Protein AF-A0AAU2LFL5-F1 (afdb_monomer_lite)

pLDDT: mean 82.45, std 13.32, range [39.19, 94.75]

Secondary structure (DSSP, 8-state):
--HHHHHHHTT--GGGSPBPPSS---HHHHHHHHHTTPBPTTT-SBPSEEEEEEETTTEEEEEEE-HHHHHHHS-----SS-THHHHHHHHHHHHHTT--PPPS---

Foldseek 3Di:
DAQVVLCVLLVHDQVPFDADDLDDDDDVSFVVVLVVQAAQRRPRHGFPGWDWGQDPPNGIGIHGHHPVVCVVRPPPDDPPDDCVVVVVVVVVVCVVVVHDDDDPPDD

Structure (mmCIF, N/CA/C/O backbone):
data_AF-A0AAU2LFL5-F1
#
_entry.id   AF-A0AAU2LFL5-F1
#
loop_
_atom_site.group_PDB
_atom_site.id
_atom_site.type_symbol
_atom_site.label_atom_id
_atom_site.label_alt_id
_atom_site.label_comp_id
_atom_site.label_asym_id
_atom_site.label_entity_id
_atom_site.label_seq_id
_atom_site.pdbx_PDB_ins_code
_atom_site.Cartn_x
_atom_site.Cartn_y
_atom_site.Cartn_z
_atom_site.occupancy
_atom_site.B_iso_or_equiv
_atom_site.auth_seq_id
_atom_site.auth_comp_id
_atom_site.auth_asym_id
_atom_site.auth_atom_id
_atom_site.pdbx_PDB_model_num
ATOM 1 N N . MET A 1 1 ? 9.094 7.348 5.879 1.00 39.19 1 MET A N 1
ATOM 2 C CA . MET A 1 1 ? 8.880 6.428 7.020 1.00 39.19 1 MET A CA 1
ATOM 3 C C . MET A 1 1 ? 7.648 5.587 6.731 1.00 39.19 1 MET A C 1
ATOM 5 O O . MET A 1 1 ? 6.624 6.192 6.470 1.00 39.19 1 MET A O 1
ATOM 9 N N . ILE A 1 2 ? 7.625 4.257 6.708 1.00 49.12 2 ILE A N 1
ATOM 10 C CA . ILE A 1 2 ? 8.655 3.222 6.570 1.00 49.12 2 ILE A CA 1
ATOM 11 C C . ILE A 1 2 ? 8.040 2.236 5.565 1.00 49.12 2 ILE A C 1
ATOM 13 O O . ILE A 1 2 ? 6.973 1.682 5.803 1.00 49.12 2 ILE A O 1
ATOM 17 N N . ASN A 1 3 ? 8.669 2.101 4.402 1.00 63.50 3 ASN A N 1
ATOM 18 C CA . ASN A 1 3 ? 8.089 1.414 3.249 1.00 63.50 3 ASN A CA 1
ATOM 19 C C . ASN A 1 3 ? 8.518 -0.065 3.165 1.00 63.50 3 ASN A C 1
ATOM 21 O O . ASN A 1 3 ? 7.735 -0.909 2.739 1.00 63.50 3 ASN A O 1
ATOM 25 N N . ALA A 1 4 ? 9.721 -0.390 3.651 1.00 68.06 4 ALA A N 1
ATOM 26 C CA . ALA A 1 4 ? 10.219 -1.763 3.734 1.00 68.06 4 ALA A CA 1
ATOM 27 C C . ALA A 1 4 ? 9.438 -2.614 4.751 1.00 68.06 4 ALA A C 1
ATOM 29 O O . ALA A 1 4 ? 9.142 -3.774 4.480 1.00 68.06 4 ALA A O 1
ATOM 30 N N . ASP A 1 5 ? 9.041 -2.034 5.888 1.00 76.38 5 ASP A N 1
ATOM 31 C CA . ASP A 1 5 ? 8.247 -2.755 6.891 1.00 76.38 5 ASP A CA 1
ATOM 32 C C . ASP A 1 5 ? 6.838 -3.074 6.381 1.00 76.38 5 ASP A C 1
ATOM 34 O O . ASP A 1 5 ? 6.313 -4.146 6.676 1.00 76.38 5 ASP A O 1
ATOM 38 N N . LEU A 1 6 ? 6.252 -2.199 5.550 1.00 79.50 6 LEU A N 1
ATOM 39 C CA . LEU A 1 6 ? 4.997 -2.499 4.863 1.00 79.50 6 LEU A CA 1
ATOM 40 C C . LEU A 1 6 ? 5.160 -3.728 3.959 1.00 79.50 6 LEU A C 1
ATOM 42 O O . LEU A 1 6 ? 4.387 -4.671 4.097 1.00 79.50 6 LEU A O 1
AT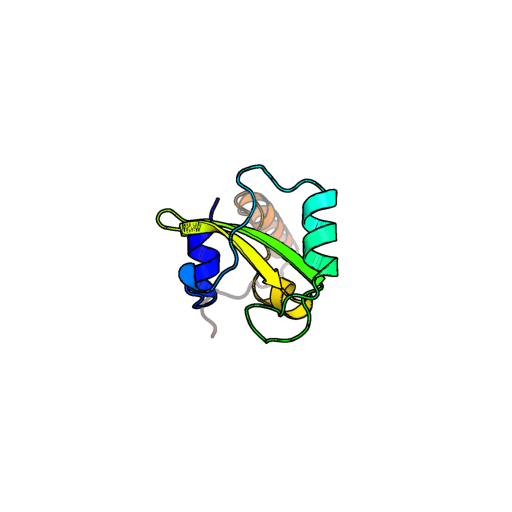OM 46 N N . LEU A 1 7 ? 6.168 -3.753 3.080 1.00 87.25 7 LEU A N 1
ATOM 47 C CA . LEU A 1 7 ? 6.399 -4.902 2.194 1.00 87.25 7 LEU A CA 1
ATOM 48 C C . LEU A 1 7 ? 6.667 -6.191 2.981 1.00 87.25 7 LEU A C 1
ATOM 50 O O . LEU A 1 7 ? 6.059 -7.219 2.686 1.00 87.25 7 LEU A O 1
ATOM 54 N N . ARG A 1 8 ? 7.477 -6.114 4.045 1.00 83.88 8 ARG A N 1
ATOM 55 C CA . ARG A 1 8 ? 7.745 -7.248 4.941 1.00 83.88 8 ARG A CA 1
ATOM 56 C C . ARG A 1 8 ? 6.462 -7.767 5.594 1.00 83.88 8 ARG A C 1
ATOM 58 O O . ARG A 1 8 ? 6.222 -8.968 5.578 1.00 83.88 8 ARG A O 1
ATOM 65 N N . SER A 1 9 ? 5.611 -6.881 6.119 1.00 82.12 9 SER A N 1
ATOM 66 C CA . SER A 1 9 ? 4.328 -7.267 6.736 1.00 82.12 9 SER A CA 1
ATOM 67 C C . SER A 1 9 ? 3.336 -7.887 5.749 1.00 82.12 9 SER A C 1
ATOM 69 O O . SER A 1 9 ? 2.439 -8.628 6.145 1.00 82.12 9 SER A O 1
ATOM 71 N N . LEU A 1 10 ? 3.496 -7.584 4.461 1.00 84.38 10 LEU A N 1
ATOM 72 C CA . LEU A 1 10 ? 2.690 -8.133 3.380 1.00 84.38 10 LEU A CA 1
ATOM 73 C C . LEU A 1 10 ? 3.301 -9.393 2.755 1.00 84.38 10 LEU A C 1
ATOM 75 O O . LEU A 1 10 ? 2.652 -9.977 1.892 1.00 84.38 10 LEU A O 1
ATOM 79 N N . ALA A 1 11 ? 4.504 -9.799 3.183 1.00 89.25 11 ALA A N 1
ATOM 80 C CA . ALA A 1 11 ? 5.300 -10.860 2.569 1.00 89.25 11 ALA A CA 1
ATOM 81 C C . ALA A 1 11 ? 5.493 -10.661 1.050 1.00 89.25 11 ALA A C 1
ATOM 83 O O . ALA A 1 11 ? 5.379 -11.604 0.273 1.00 89.25 11 ALA A O 1
ATOM 84 N N . ILE A 1 12 ? 5.749 -9.416 0.635 1.00 90.25 12 ILE A N 1
ATOM 85 C CA . ILE A 1 12 ? 5.978 -9.043 -0.768 1.00 90.25 12 ILE A CA 1
ATOM 86 C C . ILE A 1 12 ? 7.475 -8.859 -1.003 1.00 90.25 12 ILE A C 1
ATOM 88 O O . ILE A 1 12 ? 8.110 -8.059 -0.308 1.00 90.25 12 ILE A O 1
ATOM 92 N N . ASP A 1 13 ? 8.010 -9.545 -2.013 1.00 91.38 13 ASP A N 1
ATOM 93 C CA . ASP A 1 13 ? 9.359 -9.305 -2.516 1.00 91.38 13 ASP A CA 1
ATOM 94 C C . ASP A 1 13 ? 9.385 -7.993 -3.334 1.00 91.38 13 ASP A C 1
ATOM 96 O O . ASP A 1 13 ? 8.596 -7.827 -4.269 1.00 91.38 13 ASP A O 1
ATOM 100 N N . PRO A 1 14 ? 10.253 -7.018 -3.002 1.00 91.00 14 PRO A N 1
ATOM 101 C CA . PRO A 1 14 ? 10.381 -5.781 -3.771 1.00 91.00 14 PRO A CA 1
ATOM 102 C C . PRO A 1 14 ? 10.750 -5.970 -5.250 1.00 91.00 14 PRO A C 1
ATOM 104 O O . PRO A 1 14 ? 10.458 -5.080 -6.054 1.00 91.00 14 PRO A O 1
ATOM 107 N N . SER A 1 15 ? 11.412 -7.074 -5.603 1.00 92.06 15 SER A N 1
ATOM 108 C CA . SER A 1 15 ? 11.822 -7.377 -6.978 1.00 92.06 15 SER A CA 1
ATOM 109 C C . SER A 1 15 ? 10.640 -7.734 -7.888 1.00 92.06 15 SER A C 1
ATOM 111 O O . SER A 1 15 ? 10.700 -7.453 -9.085 1.00 92.06 15 SER A O 1
ATOM 113 N N . ASP A 1 16 ? 9.534 -8.214 -7.309 1.00 92.50 16 ASP A N 1
ATOM 114 C CA . ASP A 1 16 ? 8.278 -8.517 -8.011 1.00 92.50 16 ASP A CA 1
ATOM 115 C C . ASP A 1 16 ? 7.452 -7.260 -8.339 1.00 92.50 1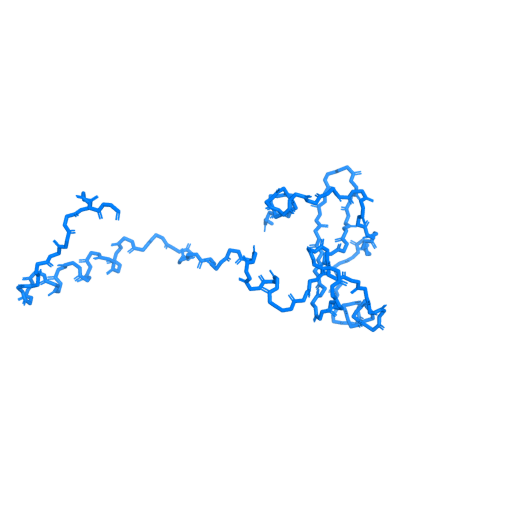6 ASP A C 1
ATOM 117 O O . ASP A 1 16 ? 6.414 -7.333 -9.003 1.00 92.50 16 ASP A O 1
ATOM 121 N N . LEU A 1 17 ? 7.872 -6.090 -7.849 1.00 93.25 17 LEU A N 1
ATOM 122 C CA . LEU A 1 17 ? 7.148 -4.839 -8.031 1.00 93.25 17 LEU A CA 1
ATOM 123 C C . LEU A 1 17 ? 7.680 -4.035 -9.216 1.00 93.25 17 LEU A C 1
ATOM 125 O O . LEU A 1 17 ? 8.889 -3.846 -9.395 1.00 93.25 17 LEU A O 1
ATOM 129 N N . ASP A 1 18 ? 6.751 -3.442 -9.965 1.00 93.44 18 ASP A N 1
ATOM 130 C CA . ASP A 1 18 ? 7.092 -2.543 -11.061 1.00 93.44 18 ASP A CA 1
ATOM 131 C C . ASP A 1 18 ? 7.902 -1.333 -10.554 1.00 93.44 18 ASP A C 1
ATOM 133 O O . ASP A 1 18 ? 7.556 -0.737 -9.522 1.00 93.44 18 ASP A O 1
ATOM 137 N N . PRO A 1 19 ? 8.943 -0.903 -11.289 1.00 93.38 19 PRO A N 1
ATOM 138 C CA . P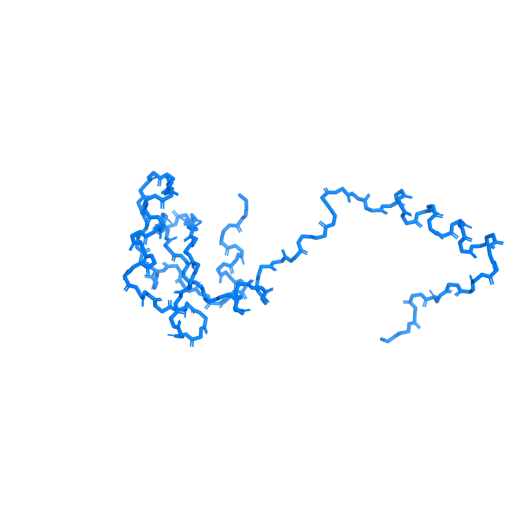RO A 1 19 ? 9.658 0.331 -10.993 1.00 93.38 19 PRO A CA 1
ATOM 139 C C . PRO A 1 19 ? 8.716 1.540 -10.981 1.00 93.38 19 PRO A C 1
ATOM 141 O O . PRO A 1 19 ? 7.906 1.731 -11.893 1.00 93.38 19 PRO A O 1
ATOM 144 N N . ALA A 1 20 ? 8.852 2.390 -9.965 1.00 91.12 20 ALA A N 1
ATOM 145 C CA . ALA A 1 20 ? 8.180 3.681 -9.918 1.00 91.12 20 ALA A CA 1
ATOM 146 C C . ALA A 1 20 ? 9.117 4.804 -10.395 1.00 91.12 20 ALA A C 1
ATOM 148 O O . ALA A 1 20 ? 10.338 4.683 -10.272 1.00 91.12 20 ALA A O 1
ATOM 149 N N . PRO A 1 21 ? 8.574 5.917 -10.923 1.00 87.50 21 PRO A N 1
ATOM 150 C CA . PRO A 1 21 ? 9.392 7.048 -11.338 1.00 87.50 21 PRO A CA 1
ATOM 151 C C . PRO A 1 21 ? 10.285 7.575 -10.202 1.00 87.50 21 PRO A C 1
ATOM 153 O O . PRO A 1 21 ? 9.869 7.553 -9.039 1.00 87.50 21 PRO A O 1
ATOM 156 N N . PRO A 1 22 ? 11.484 8.105 -10.517 1.00 82.75 22 PRO A N 1
ATOM 157 C CA . PRO A 1 22 ? 12.419 8.598 -9.505 1.00 82.75 22 PRO A CA 1
ATOM 158 C C . PRO A 1 22 ? 11.894 9.843 -8.770 1.00 82.75 22 PRO A C 1
ATOM 160 O O . PRO A 1 22 ? 12.245 10.089 -7.614 1.00 82.75 22 PRO A O 1
ATOM 163 N N . TRP A 1 23 ? 11.006 10.616 -9.401 1.00 80.69 23 TRP A N 1
ATOM 164 C CA . TRP A 1 23 ? 10.324 11.753 -8.781 1.00 80.69 23 TRP A CA 1
ATOM 165 C C . TRP A 1 23 ? 9.082 11.317 -8.000 1.00 80.69 23 TRP A C 1
ATOM 167 O O . TRP A 1 23 ? 8.465 10.295 -8.287 1.00 80.69 23 TRP A O 1
ATOM 177 N N . THR A 1 24 ? 8.662 12.124 -7.021 1.00 74.31 24 THR A N 1
ATOM 178 C CA . THR A 1 24 ? 7.392 11.890 -6.318 1.00 74.31 24 THR A CA 1
ATOM 179 C C . THR A 1 24 ? 6.238 11.936 -7.317 1.00 74.31 24 THR A C 1
ATOM 181 O O . THR A 1 24 ? 6.015 13.000 -7.906 1.00 74.31 24 THR A O 1
ATOM 184 N N . PRO A 1 25 ? 5.495 10.830 -7.514 1.00 65.81 25 PRO A N 1
ATOM 185 C CA . PRO A 1 25 ? 4.375 10.827 -8.432 1.00 65.81 25 PRO A CA 1
ATOM 186 C C . PRO A 1 25 ? 3.289 11.743 -7.871 1.00 65.81 25 PRO A C 1
ATOM 188 O O . PRO A 1 25 ? 2.578 11.402 -6.929 1.00 65.81 25 PRO A O 1
ATOM 191 N N . ARG A 1 26 ? 3.198 12.954 -8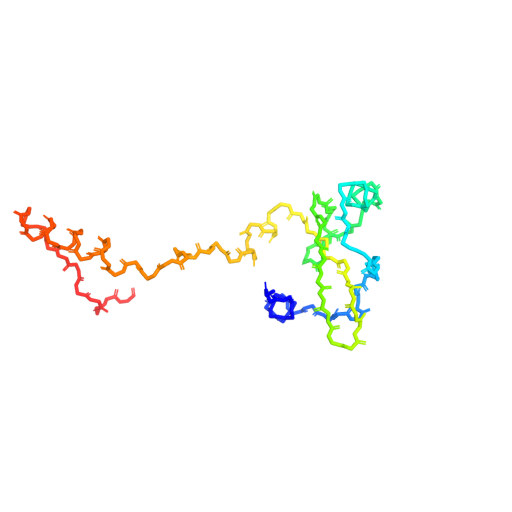.423 1.00 68.06 26 ARG A N 1
ATOM 192 C CA . ARG A 1 26 ? 2.059 13.850 -8.211 1.00 68.06 26 ARG A CA 1
ATOM 193 C C . ARG A 1 26 ? 0.900 13.388 -9.098 1.00 68.06 26 ARG A C 1
ATOM 195 O O . ARG A 1 26 ? 1.106 12.575 -9.997 1.00 68.06 26 ARG A O 1
ATOM 202 N N . GLY A 1 27 ? -0.304 13.895 -8.822 1.00 68.06 27 GLY A N 1
ATOM 203 C CA . GLY A 1 27 ? -1.602 13.352 -9.260 1.00 68.06 27 GLY A CA 1
ATOM 204 C C . GLY A 1 27 ? -1.673 12.694 -10.646 1.00 68.06 27 GLY A C 1
ATOM 205 O O . GLY A 1 27 ? -2.264 11.627 -10.763 1.00 68.06 27 GLY A O 1
ATOM 206 N N . SER A 1 28 ? -1.030 13.244 -11.679 1.00 77.44 28 SER A N 1
ATOM 207 C CA . SER A 1 28 ? -1.038 12.665 -13.031 1.00 77.44 28 SER A CA 1
ATOM 208 C C . SER A 1 28 ? -0.389 11.278 -13.132 1.00 77.44 28 SER A C 1
ATOM 210 O O . SER A 1 28 ? -0.942 10.403 -13.794 1.00 77.44 28 SER A O 1
ATOM 212 N N . ALA A 1 29 ? 0.742 11.038 -12.464 1.00 81.69 29 ALA A N 1
ATOM 213 C CA . ALA A 1 29 ? 1.445 9.754 -12.534 1.00 81.69 29 ALA A CA 1
ATOM 214 C C . ALA A 1 29 ? 0.684 8.641 -11.794 1.00 81.69 29 ALA A C 1
ATOM 216 O O . ALA A 1 29 ? 0.609 7.514 -12.276 1.00 81.69 29 ALA A O 1
ATOM 217 N N . GLY A 1 30 ? 0.060 8.970 -10.657 1.00 83.00 30 GLY A N 1
ATOM 218 C CA . GLY A 1 30 ? -0.820 8.042 -9.942 1.00 83.00 30 GLY A CA 1
ATOM 219 C C . GLY A 1 30 ? -2.076 7.695 -10.747 1.00 83.00 30 GLY A C 1
ATOM 220 O O . GLY A 1 30 ? -2.446 6.528 -10.831 1.00 83.00 30 GLY A O 1
ATOM 221 N N . ILE A 1 31 ? -2.694 8.683 -11.404 1.00 84.56 31 ILE A N 1
ATOM 222 C CA . ILE A 1 31 ? -3.856 8.455 -12.280 1.00 84.56 31 ILE A CA 1
ATOM 223 C C . ILE A 1 31 ? -3.478 7.574 -13.477 1.00 84.56 31 ILE A C 1
ATOM 225 O O . ILE A 1 31 ? -4.193 6.622 -13.781 1.00 84.56 31 ILE A O 1
ATOM 229 N N . GLN A 1 32 ? -2.343 7.844 -14.132 1.00 87.62 32 GLN A N 1
ATOM 230 C CA . GLN A 1 32 ? -1.865 7.007 -15.237 1.00 87.62 32 GLN A CA 1
ATOM 231 C C . GLN A 1 32 ? -1.618 5.563 -14.793 1.00 87.62 32 GLN A C 1
ATOM 233 O O . GLN A 1 32 ? -2.051 4.644 -15.486 1.00 87.62 32 GLN A O 1
ATOM 238 N N . ARG A 1 33 ? -1.005 5.358 -13.617 1.00 91.56 33 ARG A N 1
ATOM 239 C CA . ARG A 1 33 ? -0.828 4.020 -13.038 1.00 91.56 33 ARG A CA 1
ATOM 240 C C . ARG A 1 33 ? -2.175 3.314 -12.874 1.00 91.56 33 ARG A C 1
ATOM 242 O O . ARG A 1 33 ? -2.336 2.192 -13.336 1.00 91.56 33 ARG A O 1
ATOM 249 N N . LEU A 1 34 ? -3.175 3.977 -12.296 1.00 89.25 34 LEU A N 1
ATOM 250 C CA . LEU A 1 34 ? -4.498 3.375 -12.095 1.00 89.25 34 LEU A CA 1
ATOM 251 C C . LEU A 1 34 ? -5.218 3.030 -13.409 1.00 89.25 34 LEU A C 1
ATOM 253 O O . LEU A 1 34 ? -5.875 1.990 -13.489 1.00 89.25 34 LEU A O 1
ATOM 257 N N . ASN A 1 35 ? -5.044 3.835 -14.460 1.00 89.25 35 ASN A N 1
ATOM 258 C CA . ASN A 1 35 ? -5.598 3.539 -15.786 1.00 89.25 35 ASN A CA 1
ATOM 259 C C . ASN A 1 35 ? -5.008 2.264 -16.414 1.00 89.25 35 ASN A C 1
ATOM 261 O O . ASN A 1 35 ? -5.684 1.615 -17.211 1.00 89.25 35 ASN A O 1
ATOM 265 N N . GLY A 1 36 ? -3.791 1.872 -16.019 1.00 87.81 36 GLY A N 1
ATOM 266 C CA . GLY A 1 36 ? -3.139 0.628 -16.438 1.00 87.81 36 GLY A CA 1
ATOM 267 C C . GLY A 1 36 ? -3.761 -0.652 -15.865 1.00 87.81 36 GLY A C 1
ATOM 268 O O . GLY A 1 36 ? -3.376 -1.742 -16.275 1.00 87.81 36 GLY A O 1
ATOM 269 N N . ARG A 1 37 ? -4.735 -0.545 -14.942 1.00 85.75 37 ARG A N 1
ATOM 270 C CA . ARG A 1 37 ? -5.457 -1.680 -14.324 1.00 85.75 37 ARG A CA 1
ATOM 271 C C . ARG A 1 37 ? -4.541 -2.742 -13.697 1.00 85.75 37 ARG A C 1
ATOM 273 O O . ARG A 1 37 ? -4.855 -3.931 -13.734 1.00 85.75 37 ARG A O 1
ATOM 280 N N . HIS A 1 38 ? -3.435 -2.319 -13.089 1.00 93.38 38 HIS A N 1
ATOM 281 C CA . HIS A 1 38 ? -2.512 -3.234 -12.417 1.00 93.38 38 HIS A CA 1
ATOM 282 C C . HIS A 1 38 ? -3.216 -4.027 -11.297 1.00 93.38 38 HIS A C 1
ATOM 284 O O . HIS A 1 38 ? -4.103 -3.492 -10.615 1.00 93.38 38 HIS A O 1
ATOM 290 N N . PRO A 1 39 ? -2.861 -5.308 -11.101 1.00 94.62 39 PRO A N 1
ATOM 291 C CA . PRO A 1 39 ? -3.468 -6.135 -10.071 1.00 94.62 39 PRO A CA 1
ATOM 292 C C . PRO A 1 39 ? -3.048 -5.674 -8.673 1.00 94.62 39 PRO A C 1
ATOM 294 O O . PRO A 1 39 ? -1.961 -5.147 -8.450 1.00 94.62 39 PRO A O 1
ATOM 297 N N . CYS A 1 40 ? -3.916 -5.906 -7.696 1.00 93.94 40 CYS A N 1
ATOM 298 C CA . CYS A 1 40 ? -3.589 -5.723 -6.295 1.00 93.94 40 CYS A CA 1
ATOM 299 C C . CYS A 1 40 ? -2.513 -6.729 -5.887 1.00 93.94 40 CYS A C 1
ATOM 301 O O . CYS A 1 40 ? -2.758 -7.935 -5.933 1.00 93.94 40 CYS A O 1
ATOM 303 N N . VAL A 1 41 ? -1.401 -6.231 -5.348 1.00 93.31 41 VAL A N 1
ATOM 304 C CA . VAL A 1 41 ? -0.243 -7.039 -4.926 1.00 93.31 41 VAL A CA 1
ATOM 305 C C . VAL A 1 41 ? -0.569 -8.113 -3.879 1.00 93.31 41 VAL A C 1
ATOM 307 O O . VAL A 1 41 ? 0.193 -9.047 -3.697 1.00 93.31 41 VAL A O 1
ATOM 310 N N . ARG A 1 42 ? -1.709 -8.000 -3.181 1.00 91.25 42 ARG A N 1
ATOM 311 C CA . ARG A 1 42 ? -2.134 -8.956 -2.145 1.00 91.25 42 ARG A CA 1
ATOM 312 C C . ARG A 1 42 ? -3.119 -10.012 -2.643 1.00 91.25 42 ARG A C 1
ATOM 314 O O . ARG A 1 42 ? -3.121 -11.129 -2.149 1.00 91.25 42 ARG A O 1
ATOM 321 N N . CYS A 1 43 ? -4.051 -9.630 -3.518 1.00 93.50 43 CYS A N 1
ATOM 322 C CA . CYS A 1 43 ? -5.210 -10.476 -3.842 1.00 93.50 43 CYS A CA 1
ATOM 323 C C . CYS A 1 43 ? -5.483 -10.633 -5.339 1.00 93.50 43 CYS A C 1
ATOM 325 O O . CYS A 1 43 ? -6.504 -11.210 -5.700 1.00 93.50 43 CYS A O 1
ATOM 327 N N . GLY A 1 44 ? -4.652 -10.058 -6.211 1.00 93.81 44 GLY A N 1
ATOM 328 C CA . GLY A 1 44 ? -4.778 -10.160 -7.668 1.00 93.81 44 GLY A CA 1
ATOM 329 C C . GLY A 1 44 ? -5.936 -9.374 -8.297 1.00 93.81 44 GLY A C 1
ATOM 330 O O . GLY A 1 44 ? -5.893 -9.079 -9.486 1.00 93.81 44 GLY A O 1
ATOM 331 N N . ARG A 1 45 ? -6.961 -8.977 -7.529 1.00 94.75 45 ARG A N 1
ATOM 332 C CA . ARG A 1 45 ? -8.080 -8.152 -8.029 1.00 94.75 45 ARG A CA 1
ATOM 333 C C . ARG A 1 45 ? -7.596 -6.792 -8.548 1.00 94.75 45 ARG A C 1
ATOM 335 O O . ARG A 1 45 ? -6.603 -6.299 -8.020 1.00 94.75 45 ARG A O 1
ATOM 342 N N . PRO A 1 46 ? -8.314 -6.139 -9.482 1.00 94.12 46 PRO A N 1
ATOM 343 C CA . PRO A 1 46 ? -7.932 -4.820 -9.981 1.00 94.12 46 PRO A CA 1
ATOM 344 C C . PRO A 1 46 ? -7.648 -3.824 -8.853 1.00 94.12 46 PRO A C 1
ATOM 346 O O . PRO A 1 46 ? -8.433 -3.687 -7.906 1.00 94.12 46 PRO A O 1
ATOM 349 N N . SER A 1 47 ? -6.501 -3.155 -8.942 1.00 93.75 47 SER A N 1
ATOM 350 C CA . SER A 1 47 ? -6.131 -2.096 -8.015 1.00 93.75 47 SER A CA 1
ATOM 351 C C . SER A 1 47 ? -6.964 -0.844 -8.259 1.00 93.75 47 SER A C 1
ATOM 353 O O . SER A 1 47 ? -7.316 -0.509 -9.388 1.00 93.75 47 SER A O 1
ATOM 355 N N . THR A 1 48 ? -7.252 -0.131 -7.178 1.00 92.88 48 THR A N 1
ATOM 356 C CA . THR A 1 48 ? -7.910 1.183 -7.204 1.00 92.88 48 THR A CA 1
ATOM 357 C C . THR A 1 48 ? -7.083 2.232 -6.467 1.00 92.88 48 THR A C 1
ATOM 359 O O . THR A 1 48 ? -7.499 3.382 -6.361 1.00 92.88 48 T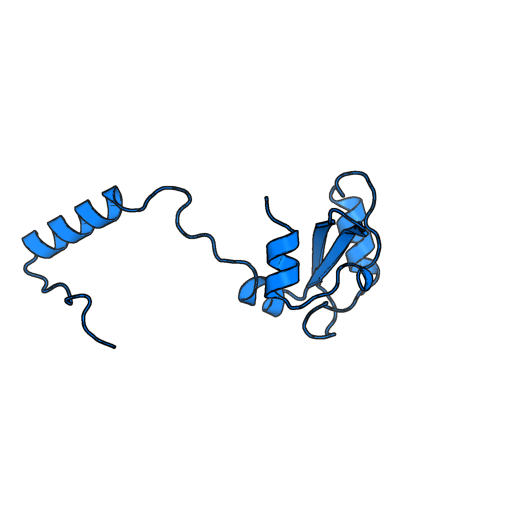HR A O 1
ATOM 362 N N . VAL A 1 49 ? -5.934 1.834 -5.913 1.00 91.12 49 VAL A N 1
ATOM 363 C CA . VAL A 1 49 ? -5.026 2.693 -5.160 1.00 91.12 49 VAL A CA 1
ATOM 364 C C . VAL A 1 49 ? -3.595 2.346 -5.542 1.00 91.12 49 VAL A C 1
ATOM 366 O O . VAL A 1 49 ? -3.167 1.206 -5.377 1.00 91.12 49 VAL A O 1
ATOM 369 N N . ALA A 1 50 ? -2.851 3.346 -6.001 1.00 91.69 50 ALA A N 1
ATOM 370 C CA . ALA A 1 50 ? -1.430 3.236 -6.294 1.00 91.69 50 ALA A CA 1
ATOM 371 C C . ALA A 1 50 ? -0.632 3.994 -5.227 1.00 91.69 50 ALA A C 1
ATOM 373 O O . ALA A 1 50 ? -0.907 5.162 -4.943 1.00 91.69 50 ALA A O 1
ATOM 374 N N . GLY A 1 51 ? 0.349 3.327 -4.626 1.00 89.62 51 GLY A N 1
ATOM 375 C CA . GLY A 1 51 ? 1.328 3.927 -3.722 1.00 89.62 51 GLY A CA 1
ATOM 376 C C . GLY A 1 51 ? 2.749 3.686 -4.214 1.00 89.62 51 GLY A C 1
ATOM 377 O O . GLY A 1 51 ? 2.968 2.874 -5.108 1.00 89.62 51 GLY A O 1
ATOM 378 N N . VAL A 1 52 ? 3.721 4.373 -3.615 1.00 90.12 52 VAL A N 1
ATOM 379 C CA . VAL A 1 52 ? 5.143 4.144 -3.900 1.00 90.12 52 VAL A CA 1
ATOM 380 C C . VAL A 1 52 ? 5.886 3.825 -2.619 1.00 90.12 52 VAL A C 1
ATOM 382 O O . VAL A 1 52 ? 5.769 4.543 -1.623 1.00 90.12 52 VAL A O 1
ATOM 385 N N . VAL A 1 53 ? 6.678 2.763 -2.687 1.00 88.62 53 VAL A N 1
ATOM 386 C CA . VAL A 1 53 ? 7.619 2.351 -1.652 1.00 88.62 53 VAL A CA 1
ATOM 387 C C . VAL A 1 53 ? 9.046 2.618 -2.112 1.00 88.62 53 VAL A C 1
ATOM 389 O O . VAL A 1 53 ? 9.341 2.511 -3.294 1.00 88.62 53 VAL A O 1
ATOM 392 N N . GLU A 1 54 ? 9.919 2.999 -1.184 1.00 89.12 54 GLU A N 1
ATOM 393 C CA . GLU A 1 54 ? 11.359 3.133 -1.430 1.00 89.12 54 GLU A CA 1
ATOM 394 C C . GLU A 1 54 ? 12.035 1.923 -0.797 1.00 89.12 54 GLU A C 1
ATOM 396 O O . GLU A 1 54 ? 11.736 1.594 0.358 1.00 89.12 54 GLU A O 1
ATOM 401 N N . THR A 1 55 ? 12.907 1.261 -1.549 1.00 87.44 55 THR A N 1
ATOM 402 C CA . THR A 1 55 ? 13.608 0.050 -1.117 1.00 87.44 55 THR A CA 1
ATOM 403 C C . THR A 1 55 ? 15.114 0.245 -1.317 1.00 87.44 55 THR A C 1
ATOM 405 O O . THR A 1 55 ? 15.507 0.783 -2.351 1.00 87.44 55 THR A O 1
ATOM 408 N N . PRO A 1 56 ? 15.973 -0.170 -0.367 1.00 86.81 56 PRO A N 1
ATOM 409 C CA . PRO A 1 56 ? 17.412 0.095 -0.463 1.00 86.81 56 PRO A CA 1
ATOM 410 C C . PRO A 1 56 ? 18.074 -0.483 -1.721 1.00 86.81 56 PRO A C 1
ATOM 412 O O . PRO A 1 56 ? 18.903 0.179 -2.334 1.00 86.81 56 PRO A O 1
ATOM 415 N N . GLU A 1 57 ? 17.694 -1.699 -2.114 1.00 89.69 57 GLU A N 1
ATOM 416 C CA . GLU A 1 57 ? 18.327 -2.430 -3.223 1.00 89.69 57 GLU A CA 1
ATOM 417 C C . GLU A 1 57 ? 17.626 -2.214 -4.567 1.00 89.69 57 GLU A C 1
ATOM 419 O O . GLU A 1 57 ? 18.259 -2.253 -5.618 1.00 89.69 57 GLU A O 1
ATOM 424 N N . HIS A 1 58 ? 16.313 -1.971 -4.546 1.00 89.38 58 HIS A N 1
ATOM 425 C CA . HIS A 1 58 ? 15.487 -1.956 -5.752 1.00 89.38 58 HIS A CA 1
ATOM 426 C C . HIS A 1 58 ? 14.963 -0.556 -6.098 1.00 89.38 58 HIS A C 1
ATOM 428 O O . HIS A 1 58 ? 14.275 -0.403 -7.112 1.00 89.38 58 HIS A O 1
ATOM 434 N N . GLY A 1 59 ? 15.285 0.460 -5.294 1.00 90.25 59 GLY A N 1
ATOM 435 C CA . GLY A 1 59 ? 14.813 1.829 -5.460 1.00 90.25 59 GLY A CA 1
ATOM 436 C C . GLY A 1 59 ? 13.300 1.961 -5.264 1.00 90.25 59 GLY A C 1
ATOM 437 O O . GLY A 1 59 ? 12.671 1.208 -4.507 1.00 90.25 59 GLY A O 1
ATOM 438 N N . ARG A 1 60 ? 12.696 2.918 -5.974 1.00 91.31 60 ARG A N 1
ATOM 439 C CA . ARG A 1 60 ? 11.259 3.203 -5.904 1.00 91.31 60 ARG A CA 1
ATOM 440 C C . ARG A 1 60 ? 10.445 2.147 -6.642 1.00 91.31 60 ARG A C 1
ATOM 442 O O . ARG A 1 60 ? 10.697 1.865 -7.811 1.00 91.31 60 ARG A O 1
ATOM 449 N N . ARG A 1 61 ? 9.412 1.626 -5.984 1.00 93.12 61 ARG A N 1
ATOM 450 C CA . ARG A 1 61 ? 8.531 0.573 -6.505 1.00 93.12 61 ARG A CA 1
ATOM 451 C C . ARG A 1 61 ? 7.061 0.932 -6.342 1.00 93.12 61 ARG A C 1
ATOM 453 O O . ARG A 1 61 ? 6.681 1.563 -5.351 1.00 93.12 61 ARG A O 1
ATOM 460 N N . TRP A 1 62 ? 6.233 0.546 -7.308 1.00 93.50 62 TRP A N 1
ATOM 461 C CA . TRP A 1 62 ? 4.781 0.685 -7.212 1.00 93.50 62 TRP A CA 1
ATOM 462 C C . TRP A 1 62 ? 4.197 -0.354 -6.258 1.00 93.50 62 TRP A C 1
ATOM 464 O O . TRP A 1 62 ? 4.580 -1.517 -6.273 1.00 93.50 62 TRP A O 1
ATOM 474 N N . VAL A 1 63 ? 3.231 0.067 -5.443 1.00 92.44 63 VAL A N 1
ATOM 475 C CA . VAL A 1 63 ? 2.432 -0.818 -4.589 1.00 92.44 63 VAL A CA 1
ATOM 476 C C . VAL A 1 63 ? 0.965 -0.565 -4.873 1.00 92.44 63 VAL A C 1
ATOM 478 O O . VAL A 1 63 ? 0.361 0.382 -4.361 1.00 92.44 63 VAL A O 1
ATOM 481 N N . ASP A 1 64 ? 0.399 -1.437 -5.696 1.00 94.06 64 ASP A N 1
ATOM 482 C CA . ASP A 1 64 ? -0.983 -1.374 -6.145 1.00 94.06 64 ASP A CA 1
ATOM 483 C C . ASP A 1 64 ? -1.893 -2.198 -5.231 1.00 94.06 64 ASP A C 1
ATOM 485 O O . ASP A 1 64 ? -1.665 -3.384 -4.985 1.00 94.06 64 ASP A O 1
ATOM 489 N N . ARG A 1 65 ? -2.946 -1.583 -4.688 1.00 92.69 65 ARG A N 1
ATOM 490 C CA . ARG A 1 65 ? -3.895 -2.243 -3.784 1.00 92.69 65 ARG A CA 1
ATOM 491 C C . ARG A 1 65 ? -5.341 -1.902 -4.129 1.00 92.69 65 ARG A C 1
ATOM 493 O O . ARG A 1 65 ? -5.686 -0.770 -4.453 1.00 92.69 65 ARG A O 1
ATOM 500 N N . CYS A 1 66 ? -6.229 -2.880 -3.972 1.00 94.25 66 CYS A N 1
ATOM 501 C CA . CYS A 1 66 ? -7.662 -2.599 -3.899 1.00 94.25 66 CYS A CA 1
ATOM 502 C C . CYS A 1 66 ? -8.000 -1.961 -2.538 1.00 94.25 66 CYS A C 1
ATOM 504 O O . CYS A 1 66 ? -7.329 -2.248 -1.540 1.00 94.25 66 CYS A O 1
ATOM 506 N N . VAL A 1 67 ? -9.054 -1.135 -2.472 1.00 93.19 67 VAL A N 1
ATOM 507 C CA . VAL A 1 67 ? -9.481 -0.481 -1.213 1.00 93.19 67 VAL A CA 1
ATOM 508 C C . VAL A 1 67 ? -9.617 -1.469 -0.042 1.00 93.19 67 VAL A C 1
ATOM 510 O O . VAL A 1 67 ? -9.069 -1.176 1.021 1.00 93.19 67 VAL A O 1
ATOM 513 N N . PRO A 1 68 ? -10.240 -2.660 -0.192 1.00 94.38 68 PRO A N 1
ATOM 514 C CA . PRO A 1 68 ? -10.337 -3.609 0.918 1.00 94.38 68 PRO A CA 1
ATOM 515 C C . PRO A 1 68 ? -8.972 -4.043 1.466 1.00 94.38 68 PRO A C 1
ATOM 517 O O . PRO A 1 68 ? -8.767 -4.071 2.677 1.00 94.38 68 PRO A O 1
ATOM 520 N N . CYS A 1 69 ? -8.012 -4.346 0.584 1.00 91.81 69 CYS A N 1
ATOM 521 C CA . CYS A 1 69 ? -6.672 -4.738 1.017 1.00 91.81 69 CYS A CA 1
ATOM 522 C C . CYS A 1 69 ? -5.903 -3.562 1.610 1.00 91.81 69 CYS A C 1
ATOM 524 O O . CYS A 1 69 ? -5.188 -3.762 2.585 1.00 91.81 69 CYS A O 1
ATOM 526 N N . LEU A 1 70 ? -6.066 -2.349 1.075 1.00 89.81 70 LEU A N 1
ATOM 527 C CA . LEU A 1 70 ? -5.491 -1.142 1.663 1.00 89.81 70 LEU A CA 1
ATOM 528 C C . LEU A 1 70 ? -5.973 -0.952 3.106 1.00 89.81 70 LEU A C 1
ATOM 530 O O . LEU A 1 70 ? -5.152 -0.825 4.004 1.00 89.81 70 LEU A O 1
ATOM 534 N N . VAL A 1 71 ? -7.286 -0.965 3.340 1.00 88.75 71 VAL A N 1
ATOM 535 C CA . VAL A 1 71 ? -7.866 -0.747 4.677 1.00 88.75 71 VAL A CA 1
ATOM 536 C C . VAL A 1 71 ? -7.440 -1.835 5.663 1.00 88.75 71 VAL A C 1
ATOM 538 O O . VAL A 1 71 ? -7.213 -1.538 6.832 1.00 88.75 71 VAL A O 1
ATOM 541 N N . ALA A 1 72 ? -7.320 -3.079 5.198 1.00 87.88 72 ALA A N 1
ATOM 542 C CA . ALA A 1 72 ? -6.916 -4.209 6.030 1.00 87.88 72 ALA A CA 1
ATOM 543 C C . ALA A 1 72 ? -5.412 -4.249 6.355 1.00 87.88 72 ALA A C 1
ATOM 545 O O . ALA A 1 72 ? -5.015 -5.021 7.220 1.00 87.88 72 ALA A O 1
ATOM 546 N N . THR A 1 73 ? -4.571 -3.497 5.635 1.00 82.69 73 THR A N 1
ATOM 547 C CA . THR A 1 73 ? -3.099 -3.608 5.735 1.00 82.69 73 THR A CA 1
ATOM 548 C C . THR A 1 73 ? -2.398 -2.306 6.063 1.00 82.69 73 THR A C 1
ATOM 550 O O . THR A 1 73 ? -1.250 -2.320 6.486 1.00 82.69 73 THR A O 1
ATOM 553 N N . THR A 1 74 ? -3.060 -1.170 5.872 1.00 80.38 74 THR A N 1
ATOM 554 C CA . THR A 1 74 ? -2.571 0.100 6.387 1.00 80.38 74 THR A CA 1
ATOM 555 C C . THR A 1 74 ? -2.793 0.084 7.892 1.00 80.38 74 THR A C 1
ATOM 557 O O . THR A 1 74 ? -3.951 -0.009 8.313 1.00 80.38 74 THR A O 1
ATOM 560 N N . PRO A 1 75 ? -1.728 0.180 8.710 1.00 69.31 75 PRO A N 1
ATOM 561 C CA . PRO A 1 75 ? -1.892 0.391 10.135 1.00 69.31 75 PRO A CA 1
ATOM 562 C C . PRO A 1 75 ? -2.767 1.628 10.292 1.00 69.31 75 PRO A C 1
ATOM 564 O O . PRO A 1 75 ? -2.400 2.714 9.836 1.00 69.31 75 PRO A O 1
ATOM 567 N N . ARG A 1 76 ? -3.962 1.470 10.867 1.00 66.38 76 ARG A N 1
ATOM 568 C CA . ARG A 1 76 ? -4.740 2.632 11.287 1.00 66.38 76 ARG A CA 1
ATOM 569 C C . ARG A 1 76 ? -3.923 3.224 12.413 1.00 66.38 76 ARG A C 1
ATOM 571 O O . ARG A 1 76 ? -3.882 2.634 13.488 1.00 66.38 76 ARG A O 1
ATOM 578 N N . GLY A 1 77 ? -3.166 4.272 12.094 1.00 56.56 77 GLY A N 1
ATOM 579 C CA . GLY A 1 77 ? -2.272 4.911 13.040 1.00 56.56 77 GLY A CA 1
ATOM 580 C C . GLY A 1 77 ? -3.019 5.086 14.350 1.00 56.56 77 GLY A C 1
ATOM 581 O O . GLY A 1 77 ? -4.095 5.689 14.377 1.00 56.56 77 GLY A O 1
ATOM 582 N N . GLY A 1 78 ? -2.467 4.509 15.415 1.00 59.12 78 GLY A N 1
ATOM 583 C CA . GLY A 1 78 ? -2.817 4.963 16.743 1.00 59.12 78 GLY A CA 1
ATOM 584 C C . GLY A 1 78 ? -2.571 6.474 16.830 1.00 59.12 78 GLY A C 1
ATOM 585 O O . GLY A 1 78 ? -1.919 7.056 15.955 1.00 59.12 78 GLY A O 1
ATOM 586 N N . PRO A 1 79 ? -3.113 7.133 17.855 1.00 54.88 79 PRO A N 1
ATOM 587 C CA . PRO A 1 79 ? -2.884 8.555 18.063 1.00 54.88 79 PRO A CA 1
ATOM 588 C C . PRO A 1 79 ? -1.390 8.891 17.920 1.00 54.88 79 PRO A C 1
ATOM 590 O O . PRO A 1 79 ? -0.533 8.213 18.479 1.00 54.88 79 PRO A O 1
ATOM 593 N N . GLN A 1 80 ? -1.092 9.921 17.118 1.00 57.97 80 GLN A N 1
ATOM 594 C CA . GLN A 1 80 ? 0.277 10.369 16.799 1.00 57.97 80 GLN A CA 1
ATOM 595 C C . GLN A 1 80 ? 1.034 10.855 18.048 1.00 57.97 80 GLN A C 1
ATOM 597 O O . GLN A 1 80 ? 2.254 10.997 18.035 1.00 57.97 80 GLN A O 1
ATOM 602 N N . THR A 1 81 ? 0.300 11.121 19.128 1.00 61.34 81 THR A N 1
ATOM 603 C CA . THR A 1 81 ? 0.797 11.491 20.447 1.00 61.34 81 THR A CA 1
ATOM 604 C C . THR A 1 81 ? 0.475 10.398 21.467 1.00 61.34 81 THR A C 1
ATOM 606 O O . THR A 1 81 ? -0.543 9.708 21.335 1.00 61.34 81 THR A O 1
ATOM 609 N N . PRO A 1 82 ? 1.303 10.243 22.518 1.00 68.06 82 PRO A N 1
ATOM 610 C CA . PRO A 1 82 ? 0.990 9.352 23.624 1.00 68.06 82 PRO A CA 1
ATOM 611 C C . PRO A 1 82 ? -0.394 9.687 24.178 1.00 68.06 82 PRO A C 1
ATOM 613 O O . PRO A 1 82 ? -0.641 10.790 24.656 1.00 68.06 82 PRO A O 1
ATOM 616 N N . PHE A 1 83 ? -1.307 8.722 24.139 1.00 72.81 83 PHE A N 1
ATOM 617 C CA . PHE A 1 83 ? -2.695 8.915 24.567 1.00 72.81 83 PHE A CA 1
ATOM 618 C C . PHE A 1 83 ? -2.857 8.968 26.095 1.00 72.81 83 PHE A C 1
ATOM 620 O O . PHE A 1 83 ? -3.966 8.852 26.606 1.00 72.81 83 PHE A O 1
ATOM 627 N N . ALA A 1 84 ? -1.750 9.102 26.830 1.00 79.56 84 ALA A N 1
ATOM 628 C CA . ALA A 1 84 ? -1.687 8.974 28.278 1.00 79.56 84 ALA A CA 1
ATOM 629 C C . ALA A 1 84 ? -2.515 10.045 28.997 1.00 79.56 84 ALA A C 1
ATOM 631 O O . ALA A 1 84 ? -3.275 9.703 29.899 1.00 79.56 84 ALA A O 1
ATOM 632 N N . GLU A 1 85 ? -2.418 11.307 28.570 1.00 80.19 85 GLU A N 1
ATOM 633 C CA . GLU A 1 85 ? -3.191 12.416 29.146 1.00 80.19 85 GLU A CA 1
ATOM 634 C C . GLU A 1 85 ? -4.705 12.247 28.923 1.00 80.19 85 GLU A C 1
ATOM 636 O O . GLU A 1 85 ? -5.439 12.204 29.914 1.00 80.19 85 GLU A O 1
ATOM 641 N N . PRO A 1 86 ? -5.204 12.043 27.683 1.00 84.25 86 PRO A N 1
ATOM 642 C CA . PRO A 1 86 ? -6.614 11.726 27.462 1.00 84.25 86 PRO A CA 1
ATOM 643 C C . PRO A 1 86 ? -7.095 10.499 28.248 1.00 84.25 86 PRO A C 1
ATOM 645 O O . PRO A 1 86 ? -8.184 10.524 28.821 1.00 84.25 86 PRO A O 1
ATOM 648 N N . LEU A 1 87 ? -6.291 9.430 28.329 1.00 85.69 87 LEU A N 1
ATOM 649 C CA . LEU A 1 87 ? -6.668 8.244 29.104 1.00 85.69 87 LEU A CA 1
ATOM 650 C C . LEU A 1 87 ? -6.736 8.524 30.608 1.00 85.69 87 LEU A C 1
ATOM 652 O O . LEU A 1 87 ? -7.580 7.946 31.290 1.00 85.69 87 LEU A O 1
ATOM 656 N N . ALA A 1 88 ? -5.850 9.367 31.142 1.00 88.06 88 ALA A N 1
ATOM 657 C CA . ALA A 1 88 ? -5.869 9.753 32.549 1.00 88.06 88 ALA A CA 1
ATOM 658 C C . ALA A 1 88 ? -7.153 10.520 32.890 1.00 88.06 88 ALA A C 1
ATOM 660 O O . ALA A 1 88 ? -7.806 10.189 33.879 1.00 88.06 88 ALA A O 1
ATOM 661 N N . VAL A 1 89 ? -7.570 11.452 32.024 1.00 89.31 89 VAL A N 1
ATOM 662 C CA . VAL A 1 89 ? -8.844 12.180 32.163 1.00 89.31 89 VAL A CA 1
ATOM 663 C C . VAL A 1 89 ? -10.035 11.221 32.141 1.00 89.31 89 VAL A C 1
ATOM 665 O O . VAL A 1 89 ? -10.916 11.308 32.994 1.00 89.31 89 VAL A O 1
ATOM 668 N N . LEU A 1 90 ? -10.051 10.261 31.212 1.00 89.50 90 LEU A N 1
ATOM 669 C CA . LEU A 1 90 ? -11.125 9.267 31.127 1.00 89.50 90 LEU A CA 1
ATOM 670 C C . LEU A 1 90 ? -11.180 8.358 32.362 1.00 89.50 90 LEU A C 1
ATOM 672 O O . LEU A 1 90 ? -12.265 8.045 32.846 1.00 89.50 90 LEU A O 1
ATOM 676 N N . ARG A 1 91 ? -10.023 7.952 32.898 1.00 89.38 91 ARG A N 1
ATOM 677 C CA . ARG A 1 91 ? -9.943 7.152 34.131 1.00 89.38 91 ARG A CA 1
ATOM 678 C C . ARG A 1 91 ? -10.418 7.931 35.354 1.00 89.38 91 ARG A C 1
ATOM 680 O O . ARG A 1 91 ? -11.094 7.351 36.198 1.00 89.38 91 ARG A O 1
ATOM 687 N N . GLU A 1 92 ? -10.079 9.216 35.446 1.00 91.38 92 GLU A N 1
ATOM 688 C CA . GLU A 1 92 ? -10.574 10.096 36.509 1.00 91.38 92 GLU A CA 1
ATOM 689 C C . GLU A 1 92 ? -12.097 10.202 36.450 1.00 91.38 92 GLU A C 1
ATOM 691 O O . GLU A 1 92 ? -12.771 9.888 37.427 1.00 91.38 92 GLU A O 1
ATOM 696 N N . ALA A 1 93 ? -12.643 10.525 35.275 1.00 90.44 93 ALA A N 1
ATOM 697 C CA . ALA A 1 93 ? -14.083 10.627 35.065 1.00 90.44 93 ALA A CA 1
ATOM 698 C C . ALA A 1 93 ? -14.814 9.312 35.386 1.00 90.44 93 ALA A C 1
ATOM 700 O O . ALA A 1 93 ? -15.856 9.331 36.039 1.00 90.44 93 ALA A O 1
ATOM 701 N N . ALA A 1 94 ? -14.253 8.164 34.988 1.00 89.94 94 ALA A N 1
ATOM 702 C CA . ALA A 1 94 ? -14.797 6.849 35.325 1.00 89.94 94 ALA A CA 1
ATOM 703 C C . ALA A 1 94 ? -14.824 6.610 36.844 1.00 89.94 94 ALA A C 1
ATOM 705 O O . ALA A 1 94 ? -15.824 6.116 37.365 1.00 89.94 94 ALA A O 1
ATOM 706 N N . ARG A 1 95 ? -13.768 7.016 37.566 1.00 86.94 95 ARG A N 1
ATOM 707 C CA . ARG A 1 95 ? -13.716 6.920 39.032 1.00 86.94 95 ARG A CA 1
ATOM 708 C C . ARG A 1 95 ? -14.749 7.828 39.693 1.00 86.94 95 ARG A C 1
ATOM 710 O O . ARG A 1 95 ? -15.459 7.371 40.583 1.00 86.94 95 ARG A O 1
ATOM 717 N N . THR A 1 96 ? -14.873 9.077 39.238 1.00 90.69 96 THR A N 1
ATOM 718 C CA . THR A 1 96 ? -15.902 10.015 39.719 1.00 90.69 96 THR A CA 1
ATOM 719 C C . THR A 1 96 ? -17.312 9.469 39.484 1.00 90.69 96 THR A C 1
ATOM 721 O O . THR A 1 96 ? -18.189 9.637 40.325 1.00 90.69 96 THR A O 1
ATOM 724 N N . ALA A 1 97 ? -17.524 8.776 38.364 1.00 90.69 97 ALA A N 1
ATOM 725 C CA . ALA A 1 97 ? -18.799 8.162 38.010 1.00 90.69 97 ALA A CA 1
ATOM 726 C C . ALA A 1 97 ? -19.052 6.795 38.681 1.00 90.69 97 ALA A C 1
ATOM 728 O O . ALA A 1 97 ? -20.1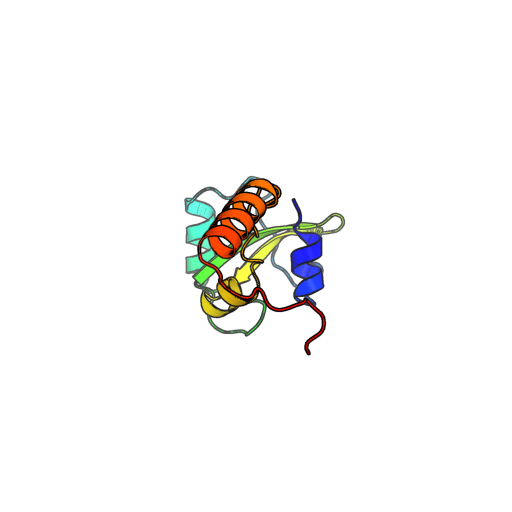04 6.201 38.451 1.00 90.69 97 ALA A O 1
ATOM 729 N N . GLY A 1 98 ? -18.115 6.268 39.481 1.00 90.25 98 GLY A N 1
ATOM 730 C CA . GLY A 1 98 ? -18.246 4.954 40.123 1.00 90.25 98 GLY A CA 1
ATOM 731 C C . GLY A 1 98 ? -18.216 3.770 39.148 1.00 90.25 98 GLY A C 1
ATOM 732 O O . GLY A 1 98 ? -18.693 2.685 39.476 1.00 90.25 98 GLY A O 1
ATOM 733 N N . VAL A 1 99 ? -17.675 3.962 37.943 1.00 85.31 99 VAL A N 1
ATOM 734 C CA . VAL A 1 99 ? -17.567 2.910 36.929 1.00 85.31 99 VAL A CA 1
ATOM 735 C C . VAL A 1 99 ? -16.388 2.002 37.273 1.00 85.31 99 VAL A C 1
ATOM 737 O O . VAL A 1 99 ? -15.241 2.448 37.335 1.00 85.31 99 VAL A O 1
ATOM 740 N N . ALA A 1 100 ? -16.659 0.711 37.465 1.00 78.12 100 ALA A N 1
ATOM 741 C CA . ALA A 1 100 ? -15.614 -0.292 37.624 1.00 78.12 100 ALA A CA 1
ATOM 742 C C . ALA A 1 100 ? -14.831 -0.431 36.309 1.00 78.12 100 ALA A C 1
ATOM 744 O O . ALA A 1 100 ? -15.381 -0.832 35.283 1.00 78.12 100 ALA A O 1
ATOM 745 N N . LEU A 1 101 ? -13.544 -0.084 36.334 1.00 67.62 101 LEU A N 1
ATOM 746 C CA . LEU A 1 101 ? -12.651 -0.339 35.209 1.00 67.62 101 LEU A CA 1
ATOM 747 C C . LEU A 1 101 ? -12.209 -1.810 35.253 1.00 67.62 101 LEU A C 1
ATOM 749 O O . LEU A 1 101 ? -11.796 -2.271 36.319 1.00 67.62 101 LEU A O 1
ATOM 753 N N . PRO A 1 102 ? -12.266 -2.549 34.132 1.00 65.06 102 PRO A N 1
ATOM 754 C CA . PRO A 1 102 ? -11.748 -3.908 34.091 1.00 65.06 102 PRO A CA 1
ATOM 755 C C . PRO A 1 102 ? -10.237 -3.892 34.354 1.00 65.06 102 PRO A C 1
ATOM 757 O O . PRO A 1 102 ? -9.493 -3.108 33.757 1.00 65.06 102 PRO A O 1
ATOM 760 N N . THR A 1 103 ? -9.781 -4.749 35.266 1.00 60.75 103 THR A N 1
ATOM 761 C CA . THR A 1 103 ? -8.357 -5.034 35.460 1.00 60.75 103 THR A CA 1
ATOM 762 C C . THR A 1 103 ? -7.833 -5.748 34.220 1.00 60.75 103 THR A C 1
ATOM 764 O O . THR A 1 103 ? -8.508 -6.621 33.681 1.00 60.75 103 THR A O 1
ATOM 767 N N . ALA A 1 104 ? -6.639 -5.377 33.757 1.00 57.97 104 ALA A N 1
ATOM 768 C CA . ALA A 1 104 ? -6.029 -5.859 32.513 1.00 57.97 104 ALA A CA 1
ATOM 769 C C . ALA A 1 104 ? -5.590 -7.347 32.535 1.00 57.97 104 ALA A C 1
ATOM 771 O O . ALA A 1 104 ? -4.713 -7.730 31.771 1.00 57.97 104 ALA A O 1
ATOM 772 N N . ASP A 1 105 ? -6.220 -8.175 33.371 1.00 49.16 105 ASP A N 1
ATOM 773 C CA . ASP A 1 105 ? -5.933 -9.599 33.571 1.00 49.16 105 ASP A CA 1
ATOM 774 C C . ASP A 1 105 ? -7.128 -10.465 33.133 1.00 49.16 105 ASP A C 1
ATOM 776 O O . ASP A 1 105 ? -7.680 -11.242 33.912 1.00 49.16 105 ASP A O 1
ATOM 780 N N . GLY A 1 106 ? -7.582 -10.316 31.887 1.00 45.09 106 GLY A N 1
ATOM 781 C CA . GLY A 1 106 ? -8.744 -11.060 31.399 1.00 45.09 106 GLY A CA 1
ATOM 782 C C . GLY A 1 106 ? -8.790 -11.232 29.887 1.00 45.09 106 GLY A C 1
ATOM 783 O O . GLY A 1 106 ? -9.525 -10.495 29.244 1.00 45.09 106 GLY A O 1
ATOM 784 N N . VAL A 1 107 ? -8.018 -12.221 29.409 1.00 40.97 107 VAL A N 1
ATOM 785 C CA . VAL A 1 107 ? -8.140 -13.034 28.168 1.00 40.97 107 VAL A CA 1
ATOM 786 C C . VAL A 1 107 ? -8.377 -12.301 26.844 1.00 40.97 107 VAL A C 1
ATOM 788 O O . VAL A 1 107 ? -9.504 -11.825 26.594 1.00 40.97 107 VAL A O 1
#

Sequence (107 aa):
MINADLLRSLAIDPSDLDPAPPWTPRGSAGIQRLNGRHPCVRCGRPSTVAGVVETPEHGRRWVDRCVPCLVATTPRGGPQTPFAEPLAVLREAARTAGVALPTADGV

Radius of gyration: 20.28 Å; chains: 1; bounding box: 37×27×57 Å